Protein AF-A0A368GXZ8-F1 (afdb_monomer)

Organism: Ancylostoma caninum (NCBI:txid29170)

Solvent-accessible surface area (backbone atoms only — not comparable to full-atom values): 6668 Å² total; per-residue (Å²): 136,86,79,83,80,80,79,76,84,70,78,88,74,84,64,62,55,57,50,77,48,75,48,69,42,78,30,40,49,79,32,86,83,22,44,93,71,37,48,78,75,51,43,51,80,52,80,52,78,83,41,51,80,50,64,77,34,63,59,41,27,46,51,42,82,33,73,27,14,68,93,54,82,14,90,50,76,50,58,10,30,34,37,35,31,45,22,41,47,76,51,88,90,56,82,56,84,72,78,79,77,81,80,73,83,75,128

Radius of gyration: 21.66 Å; Cα contacts (8 Å, |Δi|>4): 181; chains: 1; bounding box: 32×42×70 Å

InterPro domains:
  IPR009878 Phlebovirus glycoprotein G2, fusion domain [PF07245] (24-95)

Foldseek 3Di:
DDDDDPPDPDDDDQDFDWDKDKDKDKDAQPDQQNYDPRQVPDFQLDDGVSCPVQNVFDWGKGKDFAAAPVVVVHPDRGTIIMIMIIGIDGDPDDRPDDDPPPPPPDD

Nearest PDB structures (foldseek):
  4hjc-assembly1_A  TM=8.365E-01  e=1.320E-05  Rift Valley fever virus
  6egu-assembly1_C  TM=8.259E-01  e=3.062E-05  Rift Valley fever virus
  6egt-assembly1_B  TM=8.272E-01  e=9.034E-05  Rift Valley fever virus
  5yow-assembly1_A  TM=8.459E-01  e=7.406E-04  Heartland virus
  8i4t-assembly1_H  TM=7.029E-01  e=4.495E-03  Severe fever with thrombocytopenia syndrome virus

Mean predicted aligned error: 11.61 Å

pLDDT: mean 80.25, std 22.76, range [33.16, 98.38]

Sequence (107 aa):
MFSTIIVLKINSFKQEACLRLVIDSKRCPHMGSCIGNKCADVNSTSLIPELEIGNSFPGRTACLESCGGPGCDCFYLSSGCLFYKIYAIPTDSKVTKYSDVFDGQKK

Secondary structure (DSSP, 8-state):
-----------------EEEEEEEEEE-TTBTTB-TTGGGG--TT---GGGHHHHTSSEEEEEEEE--SGGGT-SSSS-EEEEEEEEEEEPSS--------------

Structure (mmCIF, N/CA/C/O backbone):
data_AF-A0A368GXZ8-F1
#
_entry.id   AF-A0A368GXZ8-F1
#
loop_
_atom_site.group_PDB
_atom_site.id
_atom_site.type_symbol
_atom_site.label_atom_id
_atom_site.label_alt_id
_atom_site.label_comp_id
_atom_site.label_asym_id
_atom_site.label_entity_id
_atom_site.label_seq_id
_atom_site.pdbx_PDB_ins_code
_atom_site.Cartn_x
_atom_site.Cartn_y
_atom_site.Cartn_z
_atom_site.occupancy
_atom_site.B_iso_or_equiv
_atom_site.auth_seq_id
_atom_site.auth_comp_id
_atom_site.auth_asym_id
_atom_site.auth_atom_id
_atom_site.pdbx_PDB_model_num
ATOM 1 N N . MET A 1 1 ? -12.712 -34.009 49.116 1.00 39.78 1 MET A N 1
ATOM 2 C CA . MET A 1 1 ? -11.552 -33.603 48.292 1.00 39.78 1 MET A CA 1
ATOM 3 C C . MET A 1 1 ? -12.013 -32.497 47.354 1.00 39.78 1 MET A C 1
ATOM 5 O O . MET A 1 1 ? -12.707 -32.788 46.392 1.00 39.78 1 MET A O 1
ATOM 9 N N . PHE A 1 2 ? -11.731 -31.236 47.685 1.00 41.31 2 PHE A N 1
ATOM 10 C CA . PHE A 1 2 ? -12.049 -30.087 46.832 1.00 41.31 2 PHE A CA 1
ATOM 11 C C . PHE A 1 2 ? -10.880 -29.879 45.867 1.00 41.31 2 PHE A C 1
ATOM 13 O O . PHE A 1 2 ? -9.773 -29.585 46.310 1.00 41.31 2 PHE A O 1
ATOM 20 N N . SER A 1 3 ? -11.098 -30.092 44.570 1.00 40.34 3 SER A N 1
ATOM 21 C CA . SER A 1 3 ? -10.083 -29.816 43.552 1.00 40.34 3 SER A CA 1
ATOM 22 C C . SER A 1 3 ? -10.199 -28.355 43.132 1.00 40.34 3 SER A C 1
ATOM 24 O O . SER A 1 3 ? -11.152 -27.969 42.459 1.00 40.34 3 SER A O 1
ATOM 26 N N . THR A 1 4 ? -9.244 -27.535 43.562 1.00 49.78 4 THR A N 1
ATOM 27 C CA . THR A 1 4 ? -9.112 -26.128 43.174 1.00 49.78 4 THR A CA 1
ATOM 28 C C . THR A 1 4 ? -8.868 -26.029 41.666 1.00 49.78 4 THR A C 1
ATOM 30 O O . THR A 1 4 ? -7.802 -26.402 41.182 1.00 49.78 4 THR A O 1
ATOM 33 N N . ILE A 1 5 ? -9.844 -25.523 40.908 1.00 55.78 5 ILE A N 1
ATOM 34 C CA . ILE A 1 5 ? -9.649 -25.143 39.504 1.00 55.78 5 ILE A CA 1
ATOM 35 C C . ILE A 1 5 ? -8.895 -23.809 39.491 1.00 55.78 5 ILE A C 1
ATOM 37 O O . ILE A 1 5 ? -9.442 -22.766 39.848 1.00 55.78 5 ILE A O 1
ATOM 41 N N . ILE A 1 6 ? -7.626 -23.843 39.087 1.00 53.06 6 ILE A N 1
ATOM 42 C CA . ILE A 1 6 ? -6.836 -22.651 38.766 1.00 53.06 6 ILE A CA 1
ATOM 43 C C . ILE A 1 6 ? -7.428 -22.065 37.478 1.00 53.06 6 ILE A C 1
ATOM 45 O O . ILE A 1 6 ? -7.146 -22.546 36.382 1.00 53.06 6 ILE A O 1
ATOM 49 N N . VAL A 1 7 ? -8.273 -21.038 37.589 1.00 53.94 7 VAL A N 1
ATOM 50 C CA . VAL A 1 7 ? -8.680 -20.243 36.423 1.00 53.94 7 VAL A CA 1
ATOM 51 C C . VAL A 1 7 ? -7.467 -19.421 35.996 1.00 53.94 7 VAL A C 1
ATOM 53 O O . VAL A 1 7 ? -7.180 -18.367 36.565 1.00 53.94 7 VAL A O 1
ATOM 56 N N . LEU A 1 8 ? -6.721 -19.915 35.008 1.00 52.16 8 LEU A N 1
ATOM 57 C CA . LEU A 1 8 ? -5.721 -19.113 34.316 1.00 52.16 8 LEU A CA 1
ATOM 58 C C . LEU A 1 8 ? -6.460 -17.966 33.620 1.00 52.16 8 LEU A C 1
ATOM 60 O O . LEU A 1 8 ? -7.284 -18.186 32.733 1.00 52.16 8 LEU A O 1
ATOM 64 N N . LYS A 1 9 ? -6.194 -16.735 34.064 1.00 44.75 9 LYS A N 1
ATOM 65 C CA . LYS A 1 9 ? -6.673 -15.493 33.456 1.00 44.75 9 LYS A CA 1
ATOM 66 C C . LYS A 1 9 ? -6.086 -15.390 32.044 1.00 44.75 9 LYS A C 1
ATOM 68 O O . LYS A 1 9 ? -5.043 -14.780 31.843 1.00 44.75 9 LYS A O 1
ATOM 73 N N . ILE A 1 10 ? -6.727 -16.029 31.071 1.00 55.44 10 ILE A N 1
ATOM 74 C CA . ILE A 1 10 ? -6.413 -15.829 29.659 1.00 55.44 10 ILE A CA 1
ATOM 75 C C . ILE A 1 10 ? -6.729 -14.379 29.286 1.00 55.44 10 ILE A C 1
ATOM 77 O O . ILE A 1 10 ? -7.715 -13.797 29.742 1.00 55.44 10 ILE A O 1
ATOM 81 N N . ASN A 1 11 ? -5.801 -13.795 28.533 1.00 48.88 11 ASN A N 1
ATOM 82 C CA . ASN A 1 11 ? -5.706 -12.387 28.171 1.00 48.88 11 ASN A CA 1
ATOM 83 C C . ASN A 1 11 ? -7.068 -11.762 27.838 1.00 48.88 11 ASN A C 1
ATOM 85 O O . ASN A 1 11 ? -7.842 -12.302 27.054 1.00 48.88 11 ASN A O 1
ATOM 89 N N . SER A 1 12 ? -7.345 -10.600 28.428 1.00 50.28 12 SER A N 1
ATOM 90 C CA . SER A 1 12 ? -8.562 -9.831 28.170 1.00 50.28 12 SER A CA 1
ATOM 91 C C . SER A 1 12 ? -8.620 -9.403 26.697 1.00 50.28 12 SER A C 1
ATOM 93 O O . SER A 1 12 ? -7.987 -8.419 26.321 1.00 50.28 12 SER A O 1
ATOM 95 N N . PHE A 1 13 ? -9.383 -10.113 25.863 1.00 54.88 13 PHE A N 1
ATOM 96 C CA . PHE A 1 13 ? -9.694 -9.693 24.496 1.00 54.88 13 PHE A CA 1
ATOM 97 C C . PHE A 1 13 ? -10.871 -8.710 24.531 1.00 54.88 13 PHE A C 1
ATOM 99 O O . PHE A 1 13 ? -11.984 -9.067 24.913 1.00 54.88 13 PHE A O 1
ATOM 106 N N . LYS A 1 14 ? -10.622 -7.441 24.190 1.00 62.38 14 LYS A N 1
ATOM 107 C CA . LYS A 1 14 ? -11.664 -6.409 24.113 1.00 62.38 14 LYS A CA 1
ATOM 108 C C . LYS A 1 14 ? -12.303 -6.490 22.725 1.00 62.38 14 LYS A C 1
ATOM 110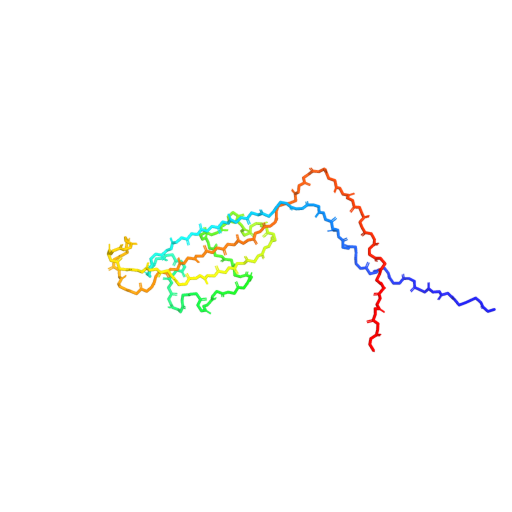 O O . LYS A 1 14 ? -11.694 -6.061 21.750 1.00 62.38 14 LYS A O 1
ATOM 115 N N . GLN A 1 15 ? -13.497 -7.070 22.623 1.00 61.91 15 GLN A N 1
ATOM 116 C CA . GLN A 1 15 ? -14.268 -7.036 21.382 1.00 61.91 15 GLN A CA 1
ATOM 117 C C . GLN A 1 15 ? -15.130 -5.768 21.384 1.00 61.91 15 GLN A C 1
ATOM 119 O O . GLN A 1 15 ? -16.072 -5.652 22.164 1.00 61.91 15 GLN A O 1
ATOM 124 N N . GLU A 1 16 ? -14.756 -4.786 20.564 1.00 66.50 16 GLU A N 1
ATOM 125 C CA . GLU A 1 16 ? -15.493 -3.526 20.414 1.00 66.50 16 GLU A CA 1
ATOM 126 C C . GLU A 1 16 ? -16.173 -3.472 19.049 1.00 66.50 16 GLU A C 1
ATOM 128 O O . GLU A 1 16 ? -15.708 -4.088 18.086 1.00 66.50 16 GLU A O 1
ATOM 133 N N . ALA A 1 17 ? -17.273 -2.723 18.958 1.00 71.50 17 ALA A N 1
ATOM 134 C CA . ALA A 1 17 ? -17.816 -2.355 17.663 1.00 71.50 17 ALA A CA 1
ATOM 135 C C . ALA A 1 17 ? -16.790 -1.470 16.932 1.00 71.50 17 ALA A C 1
ATOM 137 O O . ALA A 1 17 ? -16.292 -0.486 17.482 1.00 71.50 17 ALA A O 1
ATOM 138 N N . CYS A 1 18 ? -16.458 -1.846 15.697 1.00 80.25 18 CYS A N 1
ATOM 139 C CA . CYS A 1 18 ? -15.513 -1.112 14.867 1.00 80.25 18 CYS A CA 1
ATOM 140 C C . CYS A 1 18 ? -16.146 -0.767 13.526 1.00 80.25 18 CYS A C 1
ATOM 142 O O . CYS A 1 18 ? -16.759 -1.617 12.874 1.00 80.25 18 CYS A O 1
ATOM 144 N N . LEU A 1 19 ? -15.922 0.461 13.075 1.00 86.56 19 LEU A N 1
ATOM 145 C CA . LEU A 1 19 ? -16.227 0.870 11.716 1.00 86.56 19 LEU A CA 1
ATOM 146 C C . LEU A 1 19 ? -15.105 0.384 10.796 1.00 86.56 19 LEU A C 1
ATOM 148 O O . LEU A 1 19 ? -13.939 0.708 11.020 1.00 86.56 19 LEU A O 1
ATOM 152 N N . ARG A 1 20 ? -15.450 -0.396 9.767 1.00 91.81 20 ARG A N 1
ATOM 153 C CA . ARG A 1 20 ? -14.503 -0.806 8.722 1.00 91.81 20 ARG A CA 1
ATOM 154 C C . ARG A 1 20 ? -14.461 0.245 7.623 1.00 91.81 20 ARG A C 1
ATOM 156 O O . ARG A 1 20 ? -15.495 0.570 7.049 1.00 91.81 20 ARG A O 1
ATOM 163 N N . LEU A 1 21 ? -13.266 0.727 7.321 1.00 93.69 21 LEU A N 1
ATOM 164 C CA . LEU A 1 21 ? -12.988 1.706 6.279 1.00 93.69 21 LEU A CA 1
ATOM 165 C C . LEU A 1 21 ? -11.952 1.148 5.303 1.00 93.69 21 LEU A C 1
ATOM 167 O O . LEU A 1 21 ? -11.225 0.201 5.618 1.00 93.69 21 LEU A O 1
ATOM 171 N N . VAL A 1 22 ? -11.898 1.743 4.115 1.00 96.00 22 VAL A N 1
ATOM 172 C CA . VAL A 1 22 ? -10.922 1.414 3.077 1.00 96.00 22 VAL A CA 1
ATOM 173 C C . VAL A 1 22 ? -10.238 2.698 2.638 1.00 96.00 22 VAL A C 1
ATOM 175 O O . VAL A 1 22 ? -10.906 3.703 2.410 1.00 96.00 22 VAL A O 1
ATOM 178 N N . ILE A 1 23 ? -8.915 2.654 2.537 1.00 97.56 23 ILE A N 1
ATOM 179 C CA . ILE A 1 23 ? -8.107 3.694 1.901 1.00 97.56 23 ILE A CA 1
ATOM 180 C C . ILE A 1 23 ? -7.290 3.054 0.790 1.00 97.56 23 ILE A C 1
ATOM 182 O O . ILE A 1 23 ? -6.764 1.955 0.977 1.00 97.56 23 ILE A O 1
ATOM 186 N N . ASP A 1 24 ? -7.181 3.731 -0.343 1.00 97.44 24 ASP A N 1
ATOM 187 C CA . ASP A 1 24 ? -6.416 3.271 -1.491 1.00 97.44 24 ASP A CA 1
ATOM 188 C C . ASP A 1 24 ? -5.593 4.396 -2.128 1.00 97.44 24 ASP A C 1
ATOM 190 O O . ASP A 1 24 ? -5.858 5.585 -1.949 1.00 97.44 24 ASP A O 1
ATOM 194 N N . SER A 1 25 ? -4.540 4.008 -2.843 1.00 97.50 25 SER A N 1
ATOM 195 C CA . SER A 1 25 ? -3.723 4.920 -3.631 1.00 97.50 25 SER A CA 1
ATOM 196 C C . SER A 1 25 ? -3.133 4.195 -4.834 1.00 97.50 25 SER A C 1
ATOM 198 O O . SER A 1 25 ? -2.371 3.233 -4.695 1.00 97.50 25 SER A O 1
ATOM 200 N N . LYS A 1 26 ? -3.461 4.687 -6.032 1.00 96.25 26 LYS A N 1
ATOM 201 C CA . LYS A 1 26 ? -2.835 4.251 -7.283 1.00 96.25 26 LYS A CA 1
ATOM 202 C C . LYS A 1 26 ? -1.502 4.973 -7.482 1.00 96.25 26 LYS A C 1
ATOM 204 O O . LYS A 1 26 ? -1.430 6.198 -7.377 1.00 96.25 26 LYS A O 1
ATOM 209 N N . ARG A 1 27 ? -0.459 4.230 -7.851 1.00 97.56 27 ARG A N 1
ATOM 210 C CA . ARG A 1 27 ? 0.830 4.767 -8.305 1.00 97.56 27 ARG A CA 1
ATOM 211 C C . ARG A 1 27 ? 1.228 4.147 -9.633 1.00 97.56 27 ARG A C 1
ATOM 213 O O . ARG A 1 27 ? 1.082 2.945 -9.839 1.00 97.56 27 ARG A O 1
ATOM 220 N N . CYS A 1 28 ? 1.725 4.978 -10.542 1.00 97.06 28 CYS A N 1
ATOM 221 C CA . CYS A 1 28 ? 2.323 4.491 -11.776 1.00 97.06 28 CYS A CA 1
ATOM 222 C C . CYS A 1 28 ? 3.610 3.707 -11.474 1.00 97.06 28 CYS A C 1
ATOM 224 O O . CYS A 1 28 ? 4.228 3.923 -10.427 1.00 97.06 28 CYS A O 1
ATOM 226 N N . PRO A 1 29 ? 4.043 2.823 -12.387 1.00 96.44 29 PRO A N 1
ATOM 227 C CA . PRO A 1 29 ? 5.368 2.214 -12.295 1.00 96.44 29 PRO A CA 1
ATOM 228 C C . PRO A 1 29 ? 6.457 3.273 -12.083 1.00 96.44 29 PRO A C 1
ATOM 230 O O . PRO A 1 29 ? 6.441 4.329 -12.719 1.00 96.44 29 PRO A O 1
ATOM 233 N N . HIS A 1 30 ? 7.412 2.958 -11.211 1.00 94.31 30 HIS A N 1
ATOM 234 C CA . HIS A 1 30 ? 8.516 3.831 -10.807 1.00 94.31 30 HIS A CA 1
ATOM 235 C C . HIS A 1 30 ? 8.116 5.076 -9.998 1.00 94.31 30 HIS A C 1
ATOM 237 O O . HIS A 1 30 ? 8.913 6.004 -9.874 1.00 94.31 30 HIS A O 1
ATOM 243 N N . MET A 1 31 ? 6.912 5.109 -9.421 1.00 95.25 31 MET A N 1
ATOM 244 C CA . MET A 1 31 ? 6.466 6.199 -8.548 1.00 95.25 31 MET A CA 1
ATOM 245 C C . MET A 1 31 ? 6.136 5.698 -7.144 1.00 95.25 31 MET A C 1
ATOM 247 O O . MET A 1 31 ? 5.447 4.691 -6.982 1.00 95.25 31 MET A O 1
ATOM 251 N N . GLY A 1 32 ? 6.562 6.454 -6.129 1.00 95.94 32 GLY A N 1
ATOM 252 C CA . GLY A 1 32 ? 6.297 6.123 -4.727 1.00 95.94 32 GLY A CA 1
ATOM 253 C C . GLY A 1 32 ? 6.802 4.724 -4.371 1.00 95.94 32 GLY A C 1
ATOM 254 O O . GLY A 1 32 ? 7.899 4.335 -4.773 1.00 95.94 32 GLY A O 1
ATOM 255 N N . SER A 1 33 ? 5.980 3.952 -3.669 1.00 97.31 33 SER A N 1
ATOM 256 C CA . SER A 1 33 ? 6.259 2.553 -3.334 1.00 97.31 33 SER A CA 1
ATOM 257 C C . SER A 1 33 ? 6.089 1.576 -4.506 1.00 97.31 33 SER A C 1
ATOM 259 O O . SER A 1 33 ? 6.377 0.393 -4.349 1.00 97.31 33 SER A O 1
ATOM 261 N N . CYS A 1 34 ? 5.663 2.025 -5.693 1.00 97.12 34 CYS A N 1
ATOM 262 C CA . CYS A 1 34 ? 5.506 1.174 -6.877 1.00 97.12 34 CYS A CA 1
ATOM 263 C C . CYS A 1 34 ? 6.821 1.010 -7.661 1.00 97.12 34 CYS A C 1
ATOM 265 O O . CYS A 1 34 ? 6.956 1.446 -8.810 1.00 97.12 34 CYS A O 1
ATOM 267 N N . ILE A 1 35 ? 7.810 0.389 -7.021 1.00 95.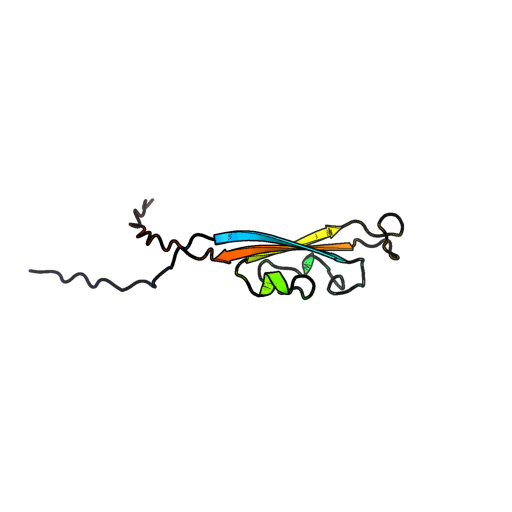62 35 ILE A N 1
ATOM 268 C CA . ILE A 1 35 ? 9.155 0.116 -7.554 1.00 95.62 35 ILE A CA 1
ATOM 269 C C . ILE A 1 35 ? 9.539 -1.355 -7.319 1.00 95.62 35 ILE A C 1
ATOM 271 O O . ILE A 1 35 ? 8.876 -2.055 -6.557 1.00 95.62 35 ILE A O 1
ATOM 275 N N . GLY A 1 36 ? 10.608 -1.840 -7.960 1.00 93.88 36 GLY A N 1
ATOM 276 C CA . GLY A 1 36 ? 11.100 -3.209 -7.744 1.00 93.88 36 GLY A CA 1
ATOM 277 C C . GLY A 1 36 ? 10.090 -4.277 -8.178 1.00 93.88 36 GLY A C 1
ATOM 278 O O . GLY A 1 36 ? 9.581 -4.205 -9.300 1.00 93.88 36 GLY A O 1
ATOM 279 N N . ASN A 1 37 ? 9.780 -5.240 -7.296 1.00 95.19 37 ASN A N 1
ATOM 280 C CA . ASN A 1 37 ? 8.792 -6.290 -7.581 1.00 95.19 37 ASN A CA 1
ATOM 281 C C . ASN A 1 37 ? 7.344 -5.866 -7.266 1.00 95.19 37 ASN A C 1
ATOM 283 O O . ASN A 1 37 ? 6.434 -6.693 -7.349 1.00 95.19 37 ASN A O 1
ATOM 287 N N . LYS A 1 38 ? 7.104 -4.581 -6.958 1.00 95.31 38 LYS A N 1
ATOM 288 C CA . LYS A 1 38 ? 5.763 -3.979 -6.871 1.00 95.31 38 LYS A CA 1
ATOM 289 C C . LYS A 1 38 ? 4.853 -4.698 -5.870 1.00 95.31 38 LYS A C 1
ATOM 291 O O . LYS A 1 38 ? 5.217 -4.829 -4.704 1.00 95.31 38 LYS A O 1
ATOM 296 N N . CYS A 1 39 ? 3.671 -5.164 -6.292 1.00 97.06 39 CYS A N 1
ATOM 297 C CA . CYS A 1 39 ? 2.733 -5.837 -5.403 1.00 97.06 39 CYS A CA 1
ATOM 298 C C . CYS A 1 39 ? 3.269 -7.161 -4.849 1.00 97.06 39 CYS A C 1
ATOM 300 O O . CYS A 1 39 ? 2.791 -7.589 -3.801 1.00 97.06 39 CYS A O 1
ATOM 302 N N . ALA A 1 40 ? 4.259 -7.792 -5.491 1.00 97.06 40 ALA A N 1
ATOM 303 C CA . ALA A 1 40 ? 4.856 -9.026 -4.979 1.00 97.06 40 ALA A CA 1
ATOM 304 C C . ALA A 1 40 ? 5.623 -8.813 -3.660 1.00 97.06 40 ALA A C 1
ATOM 306 O O . ALA A 1 40 ? 5.734 -9.747 -2.869 1.00 97.06 40 ALA A O 1
ATOM 307 N N . ASP A 1 41 ? 6.091 -7.589 -3.393 1.00 96.31 41 ASP A N 1
ATOM 308 C CA . ASP A 1 41 ? 6.786 -7.236 -2.149 1.00 96.31 41 ASP A CA 1
ATOM 309 C C . ASP A 1 41 ? 5.813 -6.759 -1.043 1.00 96.31 41 ASP A C 1
ATOM 311 O O . ASP A 1 41 ? 6.220 -6.507 0.096 1.00 96.31 41 ASP A O 1
ATOM 315 N N . VAL A 1 42 ? 4.510 -6.638 -1.339 1.00 96.94 42 VAL A N 1
ATOM 316 C CA . VAL A 1 42 ? 3.490 -6.176 -0.382 1.00 96.94 42 VAL A CA 1
ATOM 317 C C . VAL A 1 42 ? 2.838 -7.357 0.334 1.00 96.94 42 VAL A C 1
ATOM 319 O O . VAL A 1 42 ? 2.273 -8.256 -0.283 1.00 96.94 42 VAL A O 1
ATOM 322 N N . ASN A 1 43 ? 2.841 -7.316 1.667 1.00 97.19 43 ASN A N 1
ATOM 323 C CA . ASN A 1 43 ? 2.181 -8.292 2.530 1.00 97.19 43 ASN A CA 1
ATOM 324 C C . ASN A 1 43 ? 1.047 -7.653 3.355 1.00 97.19 43 ASN A C 1
ATOM 326 O O . ASN A 1 43 ? 0.864 -6.434 3.373 1.00 97.19 43 ASN A O 1
ATOM 330 N N . SER A 1 44 ? 0.293 -8.479 4.092 1.00 96.44 44 SER A N 1
ATOM 331 C CA . SER A 1 44 ? -0.880 -8.025 4.859 1.00 96.44 44 SER A CA 1
ATOM 332 C C . SER A 1 44 ? -0.578 -7.017 5.969 1.00 96.44 44 SER A C 1
ATOM 334 O O . SER A 1 44 ? -1.487 -6.335 6.441 1.00 96.44 44 SER A O 1
ATOM 336 N N . THR A 1 45 ? 0.678 -6.944 6.403 1.00 96.31 45 THR A N 1
ATOM 337 C CA . THR A 1 45 ? 1.170 -6.068 7.474 1.00 96.31 45 THR A CA 1
ATOM 338 C C . THR A 1 45 ? 2.020 -4.910 6.956 1.00 96.31 45 THR A C 1
ATOM 340 O O . THR A 1 45 ? 2.447 -4.080 7.755 1.00 96.31 45 THR A O 1
ATOM 343 N N . SER A 1 46 ? 2.262 -4.828 5.644 1.00 97.06 46 SER A N 1
ATOM 344 C CA . SER A 1 46 ? 3.088 -3.785 5.042 1.00 97.06 46 SER A CA 1
ATOM 345 C C . SER A 1 46 ? 2.525 -2.402 5.358 1.00 97.06 46 SER A C 1
ATOM 347 O O . SER A 1 46 ? 1.323 -2.149 5.218 1.00 97.06 46 SER A O 1
ATOM 349 N N . LEU A 1 47 ? 3.411 -1.500 5.772 1.00 97.25 47 LEU A N 1
ATOM 350 C CA . LEU A 1 47 ? 3.100 -0.094 5.998 1.00 97.25 47 LEU A CA 1
ATOM 351 C C . LEU A 1 47 ? 3.506 0.686 4.752 1.00 97.25 47 LEU A C 1
ATOM 353 O O . LEU A 1 47 ? 4.685 0.930 4.517 1.00 97.25 47 LEU A O 1
ATOM 357 N N . ILE A 1 48 ? 2.512 1.018 3.935 1.00 97.81 48 ILE A N 1
ATOM 358 C CA . ILE A 1 48 ? 2.704 1.734 2.674 1.00 97.81 48 ILE A CA 1
ATOM 359 C C . ILE A 1 48 ? 2.522 3.233 2.947 1.00 97.81 48 ILE A C 1
ATOM 361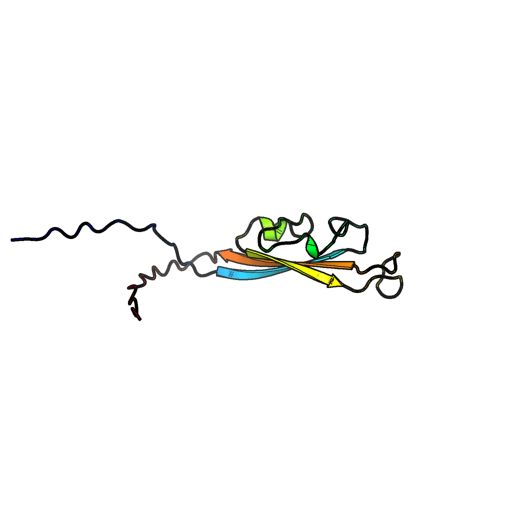 O O . ILE A 1 48 ? 1.481 3.594 3.506 1.00 97.81 48 ILE A O 1
ATOM 365 N N . PRO A 1 49 ? 3.495 4.100 2.615 1.00 97.62 49 PRO A N 1
ATOM 366 C CA . PRO A 1 49 ? 3.437 5.528 2.928 1.00 97.62 49 PRO A CA 1
ATOM 367 C C . PRO A 1 49 ? 2.244 6.227 2.267 1.00 97.62 49 PRO A C 1
ATOM 369 O O . PRO A 1 49 ? 1.658 7.129 2.853 1.00 97.62 49 PRO A O 1
ATOM 372 N N . GLU A 1 50 ? 1.792 5.762 1.104 1.00 97.81 50 GLU A N 1
ATOM 373 C CA . GLU A 1 50 ? 0.581 6.256 0.448 1.00 97.81 50 GLU A CA 1
ATOM 374 C C . GLU A 1 50 ? -0.711 5.993 1.246 1.00 97.81 50 GLU A C 1
ATOM 376 O O . GLU A 1 50 ? -1.737 6.607 0.964 1.00 97.81 50 GLU A O 1
ATOM 381 N N . LEU A 1 51 ? -0.670 5.090 2.232 1.00 97.75 51 LEU A N 1
ATOM 382 C CA . LEU A 1 51 ? -1.798 4.691 3.079 1.00 97.75 51 LEU A CA 1
ATOM 383 C C . LEU A 1 51 ? -1.608 5.141 4.539 1.00 97.75 51 LEU A C 1
ATOM 385 O O . LEU A 1 51 ? -2.122 4.492 5.452 1.00 97.75 51 LEU A O 1
ATOM 389 N N . GLU A 1 52 ? -0.862 6.227 4.773 1.00 97.06 52 GLU A N 1
ATOM 390 C CA . GLU A 1 52 ? -0.470 6.727 6.102 1.00 97.06 52 GLU A CA 1
ATOM 391 C C . GLU A 1 52 ? -1.632 6.767 7.106 1.00 97.06 52 GLU A C 1
ATOM 393 O O . GLU A 1 52 ? -1.522 6.205 8.195 1.00 97.06 52 GLU A O 1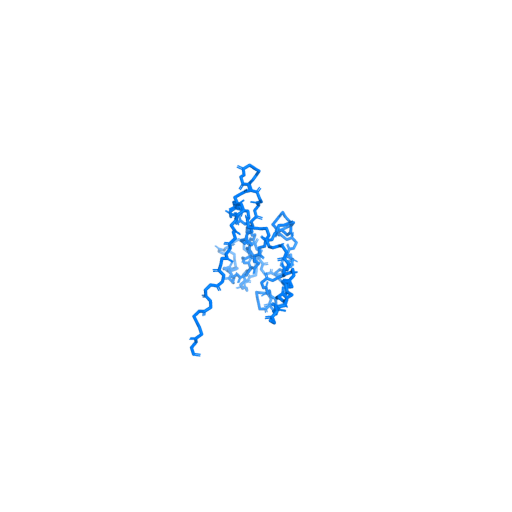
ATOM 398 N N . ILE A 1 53 ? -2.781 7.320 6.706 1.00 93.25 53 ILE A N 1
ATOM 399 C CA . ILE A 1 53 ? -3.980 7.423 7.554 1.00 93.25 53 ILE A CA 1
ATOM 400 C C . ILE A 1 53 ? -4.445 6.039 8.030 1.00 93.25 53 ILE A C 1
ATOM 402 O O . ILE A 1 53 ? -4.770 5.847 9.200 1.00 93.25 53 ILE A O 1
ATOM 406 N N . GLY A 1 54 ? -4.463 5.051 7.132 1.00 92.38 54 GLY A N 1
ATOM 407 C CA . GLY A 1 54 ? -4.865 3.684 7.462 1.00 92.38 54 GLY A CA 1
ATOM 408 C C . GLY A 1 54 ? -3.817 2.936 8.285 1.00 92.38 54 GLY A C 1
ATOM 409 O O . GLY A 1 54 ? -4.157 1.983 8.983 1.00 92.38 54 GLY A O 1
ATOM 410 N N . ASN A 1 55 ? -2.544 3.339 8.230 1.00 96.00 55 ASN A N 1
ATOM 411 C CA . ASN A 1 55 ? -1.466 2.701 8.988 1.00 96.00 55 ASN A CA 1
ATOM 412 C C . ASN A 1 55 ? -1.568 2.936 10.496 1.00 96.00 55 ASN A C 1
ATOM 414 O O . ASN A 1 55 ? -1.074 2.105 11.256 1.00 96.00 55 ASN A O 1
ATOM 418 N N . SER A 1 56 ? -2.261 3.991 10.927 1.00 94.75 56 SER A N 1
ATOM 419 C CA . SER A 1 56 ? -2.547 4.258 12.342 1.00 94.75 56 SER A CA 1
ATOM 420 C C . SER A 1 56 ? -3.589 3.314 12.954 1.00 94.75 56 SER A C 1
ATOM 422 O O . SER A 1 56 ? -3.760 3.308 14.171 1.00 94.75 56 SER A O 1
ATOM 424 N N . PHE A 1 57 ? -4.283 2.514 12.139 1.00 93.81 57 PHE A N 1
ATOM 425 C CA . PHE A 1 57 ? -5.384 1.662 12.579 1.00 93.81 57 PHE A CA 1
ATOM 426 C C . PHE A 1 57 ? -5.127 0.177 12.281 1.00 93.81 57 PHE A C 1
ATOM 428 O O . PHE A 1 57 ? -4.473 -0.168 11.289 1.00 93.81 57 PHE A O 1
ATOM 435 N N . PRO A 1 58 ? -5.666 -0.740 13.109 1.00 93.06 58 PRO A N 1
ATOM 436 C CA . PRO A 1 58 ? -5.577 -2.168 12.844 1.00 93.06 58 PRO A CA 1
ATOM 437 C C . PRO A 1 58 ? -6.312 -2.513 11.547 1.00 93.06 58 PRO A C 1
ATOM 439 O O . PRO A 1 58 ? -7.455 -2.113 11.327 1.00 93.06 58 PRO A O 1
ATOM 442 N N . GLY A 1 59 ? -5.660 -3.283 10.684 1.00 93.81 59 GLY A N 1
ATOM 443 C CA . GLY A 1 59 ? -6.183 -3.598 9.364 1.00 93.81 59 GLY A CA 1
ATOM 444 C C . GLY A 1 59 ? -5.265 -4.517 8.577 1.00 93.81 59 GLY A C 1
ATOM 445 O O . GLY A 1 59 ? -4.236 -4.965 9.081 1.00 93.81 59 GLY A O 1
ATOM 446 N N . ARG A 1 60 ? -5.643 -4.787 7.330 1.00 97.31 60 ARG A N 1
ATOM 447 C CA . ARG A 1 60 ? -4.817 -5.526 6.374 1.00 97.31 60 ARG A CA 1
ATOM 448 C C . ARG A 1 60 ? -4.534 -4.662 5.162 1.00 97.31 60 ARG A C 1
ATOM 450 O O . ARG A 1 60 ? -5.463 -4.118 4.564 1.00 97.31 60 ARG A O 1
ATOM 457 N N . THR A 1 61 ? -3.259 -4.566 4.822 1.00 98.12 61 THR A N 1
ATOM 458 C CA . THR A 1 61 ? -2.785 -3.936 3.591 1.00 98.12 61 THR A CA 1
ATOM 459 C C . THR A 1 61 ? -2.766 -4.967 2.464 1.00 98.12 61 THR A C 1
ATOM 461 O O . THR A 1 61 ? -2.543 -6.151 2.704 1.00 98.12 61 THR A O 1
ATOM 464 N N . ALA A 1 62 ? -3.012 -4.544 1.235 1.00 97.88 62 ALA A N 1
ATOM 465 C CA . ALA A 1 62 ? -2.879 -5.372 0.048 1.00 97.88 62 ALA A CA 1
ATOM 466 C C . ALA A 1 62 ? -2.544 -4.500 -1.170 1.00 97.88 62 ALA A C 1
ATOM 468 O O . ALA A 1 62 ? -2.587 -3.268 -1.113 1.00 97.88 62 ALA A O 1
ATOM 469 N N . CYS A 1 63 ? -2.165 -5.154 -2.264 1.00 98.19 63 CYS A N 1
ATOM 470 C CA . CYS A 1 63 ? -1.795 -4.504 -3.511 1.00 98.19 63 CYS A CA 1
ATOM 471 C C . CYS A 1 63 ? -2.360 -5.293 -4.688 1.00 98.19 63 CYS A C 1
ATOM 473 O O . CYS A 1 63 ? -2.309 -6.524 -4.693 1.00 98.19 63 CYS A O 1
ATOM 475 N N . LEU A 1 64 ? -2.887 -4.574 -5.675 1.00 97.69 64 LEU A N 1
ATOM 476 C CA . LEU A 1 64 ? -3.293 -5.126 -6.961 1.00 97.69 64 LEU A CA 1
ATOM 477 C C . LEU A 1 64 ? -2.505 -4.444 -8.081 1.00 97.69 64 LEU A C 1
ATOM 479 O O . LEU A 1 64 ? -2.375 -3.219 -8.099 1.00 97.69 64 LEU A O 1
ATOM 483 N N . GLU A 1 65 ? -2.011 -5.229 -9.035 1.00 96.69 65 GLU A N 1
ATOM 484 C CA . GLU A 1 65 ? -1.385 -4.691 -10.242 1.00 96.69 65 GLU A CA 1
ATOM 485 C C . GLU A 1 65 ? -2.446 -3.955 -11.082 1.00 96.69 65 GLU A C 1
ATOM 487 O O . GLU A 1 65 ? -3.474 -4.516 -11.463 1.00 96.69 65 GLU A O 1
ATOM 492 N N . SER A 1 66 ? -2.209 -2.672 -11.341 1.00 95.38 66 SER A N 1
ATOM 493 C CA . SER A 1 66 ? -3.094 -1.765 -12.076 1.00 95.38 66 SER A CA 1
ATOM 494 C C . SER A 1 66 ? -2.570 -1.510 -13.491 1.00 95.38 66 SER A C 1
ATOM 496 O O . SER A 1 66 ? -1.408 -1.783 -13.803 1.00 95.38 66 SER A O 1
ATOM 498 N N . CYS A 1 67 ? -3.404 -0.948 -14.369 1.00 94.19 67 CYS A N 1
ATOM 499 C CA . CYS A 1 67 ? -2.953 -0.570 -15.702 1.00 94.19 67 CYS A CA 1
ATOM 500 C C . CYS A 1 67 ? -1.926 0.572 -15.639 1.00 94.19 67 CYS A C 1
ATOM 502 O O . CYS A 1 67 ? -2.084 1.541 -14.889 1.00 94.19 67 CYS A O 1
ATOM 504 N N . GLY A 1 68 ? -0.868 0.433 -16.437 1.00 93.06 68 GLY A N 1
ATOM 505 C CA . GLY A 1 68 ? 0.079 1.502 -16.733 1.00 93.06 68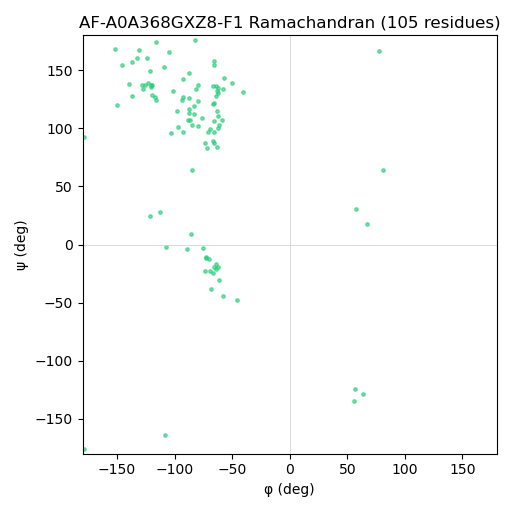 GLY A CA 1
ATOM 506 C C . GLY A 1 68 ? -0.068 2.004 -18.166 1.00 93.06 68 GLY A C 1
ATOM 507 O O . GLY A 1 68 ? -1.059 1.732 -18.842 1.00 93.06 68 GLY A O 1
ATOM 508 N N . GLY A 1 69 ? 0.944 2.724 -18.636 1.00 93.62 69 GLY A N 1
ATOM 509 C CA . GLY A 1 69 ? 0.993 3.318 -19.965 1.00 93.62 69 GLY A CA 1
ATOM 510 C C . GLY A 1 69 ? 0.161 4.598 -20.111 1.00 93.62 69 GLY A C 1
ATOM 511 O O . GLY A 1 69 ? -0.651 4.935 -19.242 1.00 93.62 69 GLY A O 1
ATOM 512 N N .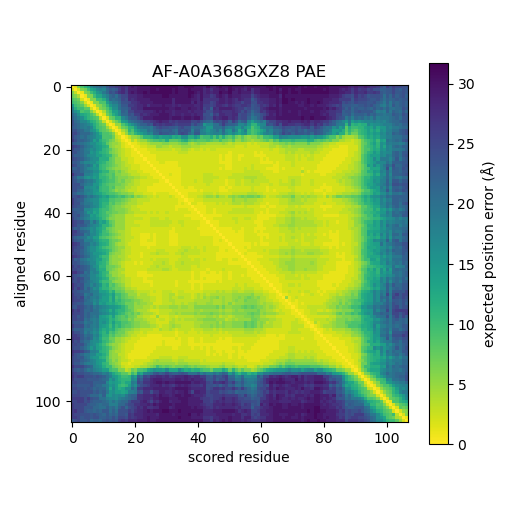 PRO A 1 70 ? 0.372 5.340 -21.212 1.00 92.62 70 PRO A N 1
ATOM 513 C CA . PRO A 1 70 ? -0.214 6.666 -21.405 1.00 92.62 70 PRO A CA 1
ATOM 514 C C . PRO A 1 70 ? -1.742 6.641 -21.529 1.00 92.62 70 PRO A C 1
ATOM 516 O O . PRO A 1 70 ? -2.383 7.651 -21.280 1.00 92.62 70 PRO A O 1
ATOM 519 N N . GLY A 1 71 ? -2.341 5.485 -21.842 1.00 93.12 71 GLY A N 1
ATOM 520 C CA . GLY A 1 71 ? -3.798 5.301 -21.798 1.00 93.12 71 GLY A CA 1
ATOM 521 C C . GLY A 1 71 ? -4.388 5.233 -20.382 1.00 93.12 71 GLY A C 1
ATOM 522 O O . GLY A 1 71 ? -5.602 5.297 -20.232 1.00 93.12 71 GLY A O 1
ATOM 523 N N . CYS A 1 72 ? -3.546 5.102 -19.354 1.00 91.56 72 CYS A N 1
ATOM 524 C CA . CYS A 1 72 ? -3.922 5.055 -17.940 1.00 91.56 72 CYS A CA 1
ATOM 525 C C . CYS A 1 72 ? -3.256 6.173 -17.114 1.00 91.56 72 CYS A C 1
ATOM 527 O O . CYS A 1 72 ? -3.061 5.995 -15.904 1.00 91.56 72 CYS A O 1
ATOM 529 N N . ASP A 1 73 ? -2.887 7.281 -17.774 1.00 92.69 73 ASP A N 1
ATOM 530 C CA . ASP A 1 73 ? -2.176 8.446 -17.219 1.00 92.69 73 ASP A CA 1
ATOM 531 C C . ASP A 1 73 ? -0.816 8.115 -16.579 1.00 92.69 73 ASP A C 1
ATOM 533 O O . ASP A 1 73 ? -0.359 8.774 -15.645 1.00 92.69 73 ASP A O 1
ATOM 537 N N . CYS A 1 74 ? -0.135 7.086 -17.089 1.00 94.75 74 CYS A N 1
ATOM 538 C CA . CYS A 1 74 ? 1.199 6.691 -16.645 1.00 94.75 74 CYS A CA 1
ATOM 539 C C . CYS A 1 74 ? 2.200 6.744 -17.802 1.00 94.75 74 CYS A C 1
ATOM 541 O O . CYS A 1 74 ? 1.930 6.267 -18.893 1.00 94.75 74 CYS A O 1
ATOM 543 N N . PHE A 1 75 ? 3.407 7.264 -17.584 1.00 92.88 75 PHE A N 1
ATOM 544 C CA . PHE A 1 75 ? 4.380 7.368 -18.680 1.00 92.88 75 PHE A CA 1
ATOM 545 C C . PHE A 1 75 ? 4.908 6.001 -19.162 1.00 92.88 75 PHE A C 1
ATOM 547 O O . PHE A 1 75 ? 5.082 5.780 -20.358 1.00 92.88 75 PHE A O 1
ATOM 554 N N . TYR A 1 76 ? 5.139 5.057 -18.244 1.00 91.75 76 TYR A N 1
ATOM 555 C CA . TYR A 1 76 ? 5.707 3.746 -18.576 1.00 91.75 76 TYR A CA 1
ATOM 556 C C . TYR A 1 76 ? 4.624 2.695 -18.836 1.00 91.75 76 TYR A C 1
ATOM 558 O O . TYR A 1 76 ? 3.643 2.636 -18.101 1.00 91.75 76 TYR A O 1
ATOM 566 N N . LEU A 1 77 ? 4.854 1.802 -19.811 1.00 92.25 77 LEU A N 1
ATOM 567 C CA . LEU A 1 77 ? 3.945 0.696 -20.173 1.00 92.25 77 LEU A CA 1
ATOM 568 C C . LEU A 1 77 ? 3.859 -0.427 -19.124 1.00 92.25 77 LEU A C 1
ATOM 570 O O . LEU A 1 77 ? 2.994 -1.293 -19.217 1.00 92.25 77 LEU A O 1
ATOM 574 N N . SER A 1 78 ? 4.766 -0.445 -18.149 1.00 94.44 78 SER A N 1
ATOM 575 C CA . SER A 1 78 ? 4.734 -1.425 -17.063 1.00 94.44 78 SER A CA 1
ATOM 576 C C . SER A 1 78 ? 3.488 -1.231 -16.186 1.00 94.44 78 SER A C 1
ATOM 578 O O . SER A 1 78 ? 2.968 -0.123 -16.098 1.00 94.44 78 SER A O 1
ATOM 580 N N . SER A 1 79 ? 3.016 -2.278 -15.506 1.00 95.94 79 SER A N 1
ATOM 581 C CA . SER A 1 79 ? 1.859 -2.187 -14.601 1.00 95.94 79 SER A CA 1
ATOM 582 C C . SER A 1 79 ? 2.058 -1.144 -13.491 1.00 95.94 79 SER A C 1
ATOM 584 O O . SER A 1 79 ? 3.167 -0.965 -12.980 1.00 95.94 79 SER A O 1
ATOM 586 N N . GLY A 1 80 ? 0.990 -0.441 -13.123 1.00 96.69 80 GLY A N 1
ATOM 587 C CA . GLY A 1 80 ? 0.949 0.377 -11.912 1.00 96.69 80 GLY A CA 1
ATOM 588 C C . GLY A 1 80 ? 0.629 -0.462 -10.676 1.00 96.69 80 GLY A C 1
ATOM 589 O O . GLY A 1 80 ? 0.316 -1.644 -10.782 1.00 96.69 80 GLY A O 1
ATOM 590 N N . CYS A 1 81 ? 0.639 0.165 -9.508 1.00 98.19 81 CYS A N 1
ATOM 591 C CA . CYS A 1 81 ? 0.281 -0.458 -8.239 1.00 98.19 81 CYS A CA 1
ATOM 592 C C . CYS A 1 81 ? -0.949 0.239 -7.668 1.00 98.19 81 CYS A C 1
ATOM 594 O O . CYS A 1 81 ? -0.954 1.461 -7.517 1.00 98.19 81 CYS A O 1
ATOM 596 N N . LEU A 1 82 ? -1.984 -0.527 -7.340 1.00 97.94 82 LEU A N 1
ATOM 597 C CA . LEU A 1 82 ? -3.118 -0.064 -6.552 1.00 97.94 82 LEU A CA 1
ATOM 598 C C . LEU A 1 82 ? -2.957 -0.597 -5.132 1.00 97.94 82 LEU A C 1
ATOM 600 O O . LEU A 1 82 ? -3.306 -1.744 -4.841 1.00 97.94 82 LEU A O 1
ATOM 604 N N . PHE A 1 83 ? -2.399 0.234 -4.258 1.00 98.38 83 PHE A N 1
ATOM 605 C CA . PHE A 1 83 ? -2.284 -0.083 -2.841 1.00 98.38 83 PHE A CA 1
ATOM 606 C C . PHE A 1 83 ? -3.614 0.190 -2.164 1.00 98.38 83 PHE A C 1
ATOM 608 O O . PHE A 1 83 ? -4.217 1.232 -2.409 1.00 98.38 83 PHE A O 1
ATOM 615 N N . TYR A 1 84 ? -4.057 -0.703 -1.288 1.00 98.19 84 TYR A N 1
ATOM 616 C CA . TYR A 1 84 ? -5.228 -0.452 -0.462 1.00 98.19 84 TYR A CA 1
ATOM 617 C C . TYR A 1 84 ? -5.087 -1.084 0.914 1.00 98.19 84 TYR A C 1
ATOM 619 O O . TYR A 1 84 ? -4.363 -2.062 1.117 1.00 98.19 84 TYR A O 1
ATOM 627 N N . LYS A 1 85 ? -5.791 -0.519 1.887 1.00 97.69 85 LYS A N 1
ATOM 628 C CA . LYS A 1 85 ? -5.844 -1.032 3.249 1.00 97.69 85 LYS A CA 1
ATOM 629 C C . LYS A 1 85 ? -7.264 -0.986 3.759 1.00 97.69 85 LYS A C 1
ATOM 631 O O . LYS A 1 85 ? -7.914 0.054 3.732 1.00 97.69 85 LYS A O 1
ATOM 636 N N . ILE A 1 86 ? -7.713 -2.131 4.254 1.00 96.00 86 ILE A N 1
ATOM 637 C CA . ILE A 1 86 ? -8.984 -2.267 4.954 1.00 96.00 86 ILE A CA 1
ATOM 638 C C . ILE A 1 86 ? -8.659 -2.220 6.441 1.00 96.00 86 ILE A C 1
ATOM 640 O O . ILE A 1 86 ? -7.955 -3.102 6.941 1.00 96.00 86 ILE A O 1
ATOM 644 N N . TYR A 1 87 ? -9.134 -1.197 7.140 1.00 93.62 87 TYR A N 1
ATOM 645 C CA . TYR A 1 87 ? -8.806 -0.951 8.542 1.00 93.62 87 TYR A CA 1
ATOM 646 C C . TYR A 1 87 ? -10.048 -0.653 9.376 1.00 93.62 87 TYR A C 1
ATOM 648 O O . TYR A 1 87 ? -11.120 -0.346 8.855 1.00 93.62 87 TYR A O 1
ATOM 656 N N . ALA A 1 88 ? -9.908 -0.816 10.684 1.00 91.31 88 ALA A N 1
ATOM 657 C CA . ALA A 1 88 ? -10.981 -0.690 11.652 1.00 91.31 88 ALA A CA 1
ATOM 658 C C . ALA A 1 88 ? -10.705 0.486 12.596 1.00 91.31 88 ALA A C 1
ATOM 660 O O . ALA A 1 88 ? -9.667 0.516 13.256 1.00 91.31 88 ALA A O 1
ATOM 661 N N . ILE A 1 89 ? -11.648 1.424 12.686 1.00 88.75 89 ILE A N 1
ATOM 662 C CA . ILE A 1 89 ? -11.642 2.490 13.695 1.00 88.75 89 ILE A CA 1
ATOM 663 C C . ILE A 1 89 ? -12.632 2.102 14.803 1.00 88.75 89 ILE A C 1
ATOM 665 O O . ILE A 1 89 ? -13.757 1.701 14.481 1.00 88.75 89 ILE A O 1
ATOM 669 N N . PRO A 1 90 ? -12.257 2.194 16.092 1.00 82.50 90 PRO A N 1
ATOM 670 C CA . PRO A 1 90 ? -13.195 1.955 17.183 1.00 82.50 90 PRO A CA 1
ATOM 671 C C . PRO A 1 90 ? -14.333 2.981 17.132 1.00 82.50 90 P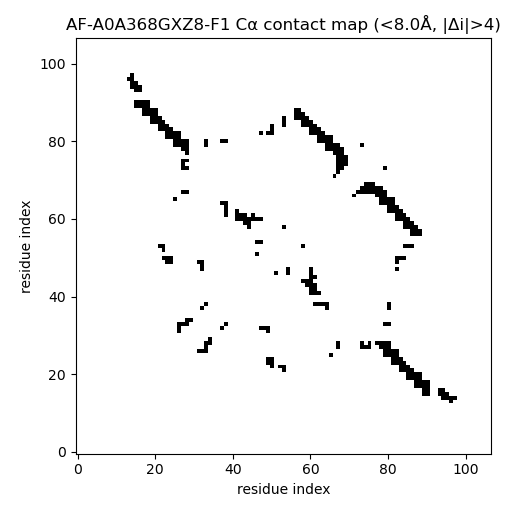RO A C 1
ATOM 673 O O . PRO A 1 90 ? -14.087 4.182 17.028 1.00 82.50 90 PRO A O 1
ATOM 676 N N . THR A 1 91 ? -15.584 2.522 17.201 1.00 77.19 91 THR A N 1
ATOM 677 C CA . THR A 1 91 ? -16.716 3.436 17.394 1.00 77.19 91 THR A CA 1
ATOM 678 C C . THR A 1 91 ? -16.845 3.729 18.880 1.00 77.19 91 THR A C 1
ATOM 680 O O . THR A 1 91 ? -17.069 2.807 19.669 1.00 77.19 91 THR A O 1
ATOM 683 N N . ASP A 1 92 ? -16.717 4.993 19.272 1.00 67.69 92 ASP A N 1
ATOM 684 C CA . ASP A 1 92 ? -16.991 5.389 20.649 1.00 67.69 92 ASP A CA 1
ATOM 685 C C . ASP A 1 92 ? -18.467 5.111 20.981 1.00 67.69 92 ASP A C 1
ATOM 687 O O . ASP A 1 92 ? -19.360 5.427 20.194 1.00 67.69 92 ASP A O 1
ATOM 691 N N . SER A 1 93 ? -18.713 4.516 22.154 1.00 50.75 93 SER A N 1
ATOM 692 C CA . SER A 1 93 ? -20.020 4.162 22.748 1.00 50.75 93 SER A CA 1
ATOM 693 C C . SER A 1 93 ? -20.735 2.870 22.287 1.00 50.75 93 SER A C 1
ATOM 695 O O . SER A 1 93 ? -21.874 2.891 21.832 1.00 50.75 93 SER A O 1
ATOM 697 N N . LYS A 1 94 ? -20.124 1.702 22.542 1.00 47.34 94 LYS A N 1
ATOM 698 C CA . LYS A 1 94 ? -20.777 0.551 23.224 1.00 47.34 94 LYS A CA 1
ATOM 699 C C . LYS A 1 94 ? -19.785 -0.603 23.385 1.00 47.34 94 LYS A C 1
ATOM 701 O O . LYS A 1 94 ? -19.652 -1.474 22.528 1.00 47.34 94 LYS A O 1
ATOM 706 N N . VAL A 1 95 ? -19.118 -0.624 24.537 1.00 45.66 95 VAL A N 1
ATOM 707 C CA . VAL A 1 95 ? -18.372 -1.793 25.014 1.00 45.66 95 VAL A CA 1
ATOM 708 C C . VAL A 1 95 ? -19.386 -2.859 25.436 1.00 45.66 95 VAL A C 1
ATOM 710 O O . VAL A 1 95 ? -19.750 -2.955 26.608 1.00 45.66 95 VAL A O 1
ATOM 713 N N . THR A 1 96 ? -19.895 -3.648 24.492 1.00 40.75 96 THR A N 1
ATOM 714 C CA . THR A 1 96 ? -20.624 -4.869 24.852 1.00 40.75 96 THR A CA 1
ATOM 715 C C . THR A 1 96 ? -19.564 -5.911 25.178 1.00 40.75 96 THR A C 1
ATOM 717 O O . THR A 1 96 ? -18.912 -6.432 24.281 1.00 40.75 96 THR A O 1
ATOM 720 N N . LYS A 1 97 ? -19.322 -6.173 26.467 1.00 33.75 97 LYS A N 1
ATOM 721 C CA . LYS A 1 97 ? -18.451 -7.279 26.883 1.00 33.75 97 LYS A CA 1
ATOM 722 C C . LYS A 1 97 ? -19.083 -8.577 26.382 1.00 33.75 97 LYS A C 1
ATOM 724 O O . LYS A 1 97 ? -20.053 -9.037 26.976 1.00 33.75 97 LYS A O 1
ATOM 729 N N . TYR A 1 98 ? -18.559 -9.146 25.304 1.00 45.97 98 TYR A N 1
ATOM 730 C CA . TYR A 1 98 ? -18.881 -10.514 24.933 1.00 45.97 98 TYR A CA 1
ATOM 731 C C . TYR A 1 98 ? -17.900 -11.437 25.655 1.00 45.97 98 TYR A C 1
ATOM 733 O O . TYR A 1 98 ? -16.687 -11.332 25.482 1.00 45.97 98 TYR A O 1
ATOM 741 N N . SER A 1 99 ? -18.417 -12.283 26.543 1.00 33.88 99 SER A N 1
ATOM 742 C CA . SER A 1 99 ? -17.678 -13.425 27.070 1.00 33.88 99 SER A CA 1
ATOM 743 C C . SER A 1 99 ? -18.014 -14.618 26.189 1.00 33.88 99 SER A C 1
ATOM 745 O O . SER A 1 99 ? -19.051 -15.250 26.391 1.00 33.88 99 SER A O 1
ATOM 747 N N . ASP A 1 100 ? -17.162 -14.910 25.206 1.00 42.44 100 ASP A N 1
ATOM 748 C CA . ASP A 1 100 ? -17.199 -16.193 24.515 1.00 42.44 100 ASP A CA 1
ATOM 749 C C . ASP A 1 100 ? -16.986 -17.299 25.563 1.00 42.44 100 ASP A C 1
ATOM 751 O O . ASP A 1 100 ? -15.889 -17.486 26.095 1.00 42.44 100 ASP A O 1
ATOM 755 N N . VAL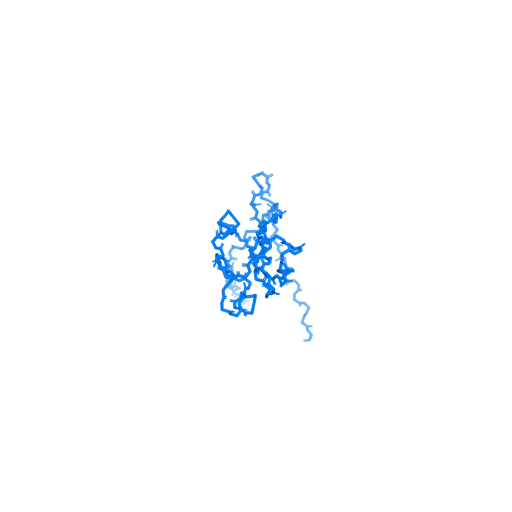 A 1 101 ? -18.051 -18.037 25.886 1.00 43.22 101 VAL A N 1
ATOM 756 C CA . VAL A 1 101 ? -17.901 -19.411 26.364 1.00 43.22 101 VAL A CA 1
ATOM 757 C C . VAL A 1 101 ? -17.340 -20.174 25.171 1.00 43.22 101 VAL A C 1
ATOM 759 O O . VAL A 1 101 ? -18.042 -20.394 24.187 1.00 43.22 101 VAL A O 1
ATOM 762 N N . PHE A 1 102 ? -16.055 -20.516 25.228 1.00 41.03 102 PHE A N 1
ATOM 763 C CA . PHE A 1 102 ? -15.431 -21.400 24.252 1.00 41.03 102 PHE A CA 1
ATOM 764 C C . PHE A 1 102 ? -16.051 -22.797 24.392 1.00 41.03 102 PHE A C 1
ATOM 766 O O . PHE A 1 102 ? -15.532 -23.636 25.129 1.00 41.03 102 PHE A O 1
ATOM 773 N N . ASP A 1 103 ? -17.161 -23.058 23.699 1.00 37.12 103 ASP A N 1
ATOM 774 C CA . ASP A 1 103 ? -17.596 -24.427 23.427 1.00 37.12 103 ASP A CA 1
ATOM 775 C C . ASP A 1 103 ? -16.658 -24.992 22.358 1.00 37.12 103 ASP A C 1
ATOM 777 O O . ASP A 1 103 ? -16.832 -24.834 21.148 1.00 37.12 103 ASP A O 1
ATOM 781 N N . GLY A 1 104 ? -15.550 -25.550 22.838 1.00 33.16 104 GLY A N 1
ATOM 782 C CA . GLY A 1 104 ? -14.642 -26.320 22.016 1.00 33.16 104 GLY A CA 1
ATOM 783 C C . GLY A 1 104 ? -15.351 -27.585 21.555 1.00 33.16 104 GLY A C 1
ATOM 784 O O . GLY A 1 104 ? -15.343 -28.588 22.267 1.00 33.16 104 GLY A O 1
ATOM 785 N N . GLN A 1 105 ? -15.897 -27.561 20.341 1.00 35.56 105 GLN A N 1
ATOM 786 C CA . GLN A 1 105 ? -16.212 -28.775 19.596 1.00 35.56 105 GLN A CA 1
ATOM 787 C C . GLN A 1 105 ? -14.890 -29.473 19.251 1.00 35.56 105 GLN A C 1
ATOM 789 O O . GLN A 1 105 ? -14.234 -29.201 18.244 1.00 35.56 105 GLN A O 1
ATOM 794 N N . LYS A 1 106 ? -14.466 -30.331 20.177 1.00 35.09 106 LYS A N 1
ATOM 795 C CA . LYS A 1 106 ? -13.368 -31.279 20.032 1.00 35.09 106 LYS A CA 1
ATOM 796 C C . LYS A 1 106 ? -13.793 -32.307 18.981 1.00 35.09 106 LYS A C 1
ATOM 798 O O . LYS A 1 106 ? -14.827 -32.950 19.151 1.00 35.09 106 LYS A O 1
AT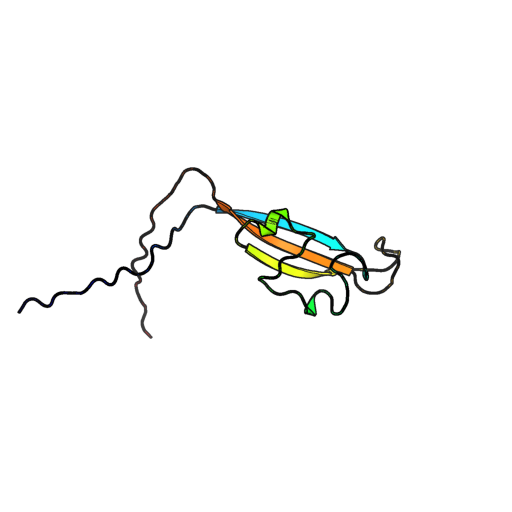OM 803 N N . LYS A 1 107 ? -13.025 -32.424 17.900 1.00 35.31 107 LYS A N 1
ATOM 804 C CA . LYS A 1 107 ? -13.116 -33.573 16.996 1.00 35.31 107 LYS A CA 1
ATOM 805 C C . LYS A 1 107 ? -12.345 -34.748 17.587 1.00 35.31 107 LYS A C 1
ATOM 807 O O . LYS A 1 107 ? -11.324 -34.479 18.264 1.00 35.31 107 LYS A O 1
#